Protein AF-A0A7W0NLX3-F1 (afdb_monomer)

Sequence (117 aa):
MTPGEDISASIPSVPQPLEGLVSLATNLRWSWNRRTADLFRELDAGAWARAGHDPMTTLHNVERQRLVELARNQAFVAAVNGASEDLVAYLSGGYPYSPQTGPTVSVAYFSPEFGVT

pLDDT: mean 83.49, std 19.19, range [38.28, 98.62]

Structure (mmCIF, N/CA/C/O backbone):
data_AF-A0A7W0NLX3-F1
#
_entry.id   AF-A0A7W0NLX3-F1
#
loop_
_atom_site.group_PDB
_atom_site.id
_atom_site.type_symbol
_atom_site.label_atom_id
_atom_site.label_alt_id
_atom_site.label_comp_id
_atom_site.label_asym_id
_atom_site.label_entity_id
_atom_site.label_seq_id
_atom_sit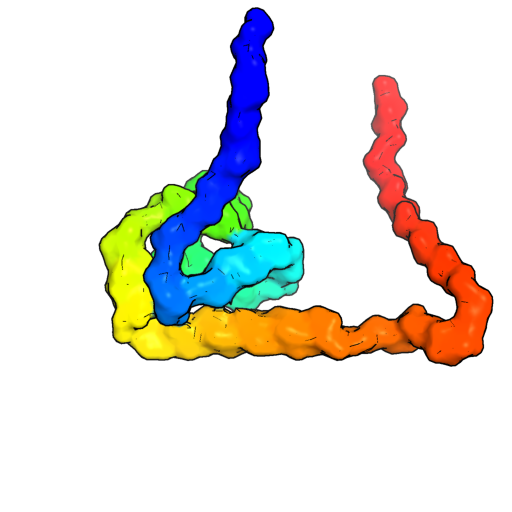e.pdbx_PDB_ins_code
_atom_site.Cartn_x
_atom_site.Cartn_y
_atom_site.Cartn_z
_atom_site.occupancy
_atom_site.B_iso_or_equiv
_atom_site.auth_seq_id
_atom_site.auth_comp_id
_atom_site.auth_asym_id
_atom_site.auth_atom_id
_atom_site.pdbx_PDB_model_num
ATOM 1 N N . MET A 1 1 ? -19.661 33.677 -13.697 1.00 38.28 1 MET A N 1
ATOM 2 C CA . MET A 1 1 ? -18.196 33.548 -13.813 1.00 38.28 1 MET A CA 1
ATOM 3 C C . MET A 1 1 ? -17.661 33.329 -12.406 1.00 38.28 1 MET A C 1
ATOM 5 O O . MET A 1 1 ? -17.294 34.284 -11.739 1.00 38.28 1 MET A O 1
ATOM 9 N N . THR A 1 2 ? -17.777 32.104 -11.892 1.00 40.22 2 THR A N 1
ATOM 10 C CA . THR A 1 2 ? -17.159 31.720 -10.618 1.00 40.22 2 THR A CA 1
ATOM 11 C C . THR A 1 2 ? -15.667 31.509 -10.884 1.00 40.22 2 THR A C 1
ATOM 13 O O . THR A 1 2 ? -15.325 30.780 -11.817 1.00 40.22 2 THR A O 1
ATOM 16 N N . PRO A 1 3 ? -14.772 32.212 -10.174 1.00 50.84 3 PRO A N 1
ATOM 17 C CA . PRO A 1 3 ? -13.342 32.038 -10.354 1.00 50.84 3 PRO A CA 1
ATOM 18 C C . PRO A 1 3 ? -12.925 30.680 -9.785 1.00 50.84 3 PRO A C 1
ATOM 20 O O . PRO A 1 3 ? -13.343 30.335 -8.685 1.00 50.84 3 PRO A O 1
ATOM 23 N N . GLY A 1 4 ? -12.127 29.949 -10.571 1.00 49.72 4 GLY A N 1
ATOM 24 C CA . GLY A 1 4 ? -11.250 28.846 -10.170 1.00 49.72 4 GLY A CA 1
ATOM 25 C C . GLY A 1 4 ? -11.713 28.013 -8.981 1.00 49.72 4 GLY A C 1
ATOM 26 O O . GLY A 1 4 ? -11.303 28.273 -7.855 1.00 49.72 4 GLY A O 1
ATOM 27 N N . GLU A 1 5 ? -12.505 26.979 -9.251 1.00 46.38 5 GLU A N 1
ATOM 28 C CA . GLU A 1 5 ? -12.593 25.836 -8.350 1.00 46.38 5 GLU A CA 1
ATOM 29 C C . GLU A 1 5 ? -11.180 25.249 -8.254 1.00 46.38 5 GLU A C 1
ATOM 31 O O . GLU A 1 5 ? -10.617 24.753 -9.232 1.00 46.38 5 GLU A O 1
ATOM 36 N N . ASP A 1 6 ? -10.565 25.459 -7.099 1.00 47.91 6 ASP A N 1
ATOM 37 C CA . ASP A 1 6 ? -9.234 25.001 -6.748 1.00 47.91 6 ASP A CA 1
ATOM 38 C C . ASP A 1 6 ? -9.245 23.464 -6.797 1.00 47.91 6 ASP A C 1
ATOM 40 O O . ASP A 1 6 ? -9.617 22.798 -5.835 1.00 47.91 6 ASP A O 1
ATOM 44 N N . ILE A 1 7 ? -8.878 22.878 -7.943 1.00 48.50 7 ILE A N 1
ATOM 45 C CA . ILE A 1 7 ? -8.698 21.424 -8.124 1.00 48.50 7 ILE A CA 1
ATOM 46 C C . ILE A 1 7 ? -7.480 20.893 -7.355 1.00 48.50 7 ILE A C 1
ATOM 48 O O . ILE A 1 7 ? -6.903 19.874 -7.737 1.00 48.50 7 ILE A O 1
ATOM 52 N N . SER A 1 8 ? -7.075 21.565 -6.276 1.00 41.47 8 SER A N 1
ATOM 53 C CA . SER A 1 8 ? -6.197 21.011 -5.258 1.00 41.47 8 SER A CA 1
ATOM 54 C C . SER A 1 8 ? -6.884 19.779 -4.675 1.00 41.47 8 SER A C 1
ATOM 56 O O . SER A 1 8 ? -7.568 19.844 -3.656 1.00 41.47 8 SER A O 1
ATOM 58 N N . ALA A 1 9 ? -6.731 18.646 -5.365 1.00 55.25 9 ALA A N 1
ATOM 59 C CA . ALA A 1 9 ? -7.077 17.328 -4.883 1.00 55.25 9 ALA A CA 1
ATOM 60 C C . ALA A 1 9 ? -6.384 17.192 -3.532 1.00 55.25 9 ALA A C 1
ATOM 62 O O . ALA A 1 9 ? -5.164 17.042 -3.455 1.00 55.25 9 ALA A O 1
ATOM 63 N N . SER A 1 10 ? -7.159 17.371 -2.463 1.00 66.38 10 SER A N 1
ATOM 64 C CA . SER A 1 10 ? -6.635 17.339 -1.110 1.00 66.38 10 SER A CA 1
ATOM 65 C C . SER A 1 10 ? -5.986 15.974 -0.925 1.00 66.38 10 SER A C 1
ATOM 67 O O . SER A 1 10 ? -6.654 14.940 -1.039 1.00 66.38 10 SER A O 1
ATOM 69 N N . ILE A 1 11 ? -4.666 15.966 -0.733 1.00 68.38 11 ILE A N 1
ATOM 70 C CA . ILE A 1 11 ? -3.932 14.735 -0.461 1.00 68.38 11 ILE A CA 1
ATOM 71 C C . ILE A 1 11 ? -4.544 14.155 0.819 1.00 68.38 11 ILE A C 1
ATOM 73 O O . ILE A 1 11 ? -4.611 14.868 1.827 1.00 68.38 11 ILE A O 1
ATOM 77 N N . PRO A 1 12 ? -5.038 12.904 0.797 1.00 77.12 12 PRO A N 1
ATOM 78 C CA . PRO A 1 12 ? -5.656 12.313 1.969 1.00 77.12 12 PRO A CA 1
ATOM 79 C C . PRO A 1 12 ? -4.652 12.323 3.123 1.00 77.12 12 PRO A C 1
ATOM 81 O O . PRO A 1 12 ? -3.491 11.947 2.963 1.00 77.12 12 PRO A O 1
ATOM 84 N N . SER A 1 13 ? -5.090 12.788 4.293 1.00 85.19 13 SER A N 1
ATOM 85 C CA . SER A 1 13 ? -4.245 12.812 5.487 1.00 85.19 13 SER A CA 1
ATOM 86 C C . SER A 1 13 ? -4.098 11.386 6.022 1.00 85.19 13 SER A C 1
ATOM 88 O O . SER A 1 13 ? -4.983 10.866 6.705 1.00 85.19 13 SER A O 1
ATOM 90 N N . VAL A 1 14 ? -2.986 10.746 5.661 1.00 92.75 14 VAL A N 1
ATOM 91 C CA . VAL A 1 14 ? -2.618 9.387 6.069 1.00 92.75 14 VAL A CA 1
ATOM 92 C C . VAL A 1 14 ? -1.628 9.461 7.246 1.00 92.75 14 VAL A C 1
ATOM 94 O O . VAL A 1 14 ? -0.761 10.333 7.245 1.00 92.75 14 VAL A O 1
ATOM 97 N N . PRO A 1 15 ? -1.729 8.589 8.271 1.00 95.56 15 PRO A N 1
ATOM 98 C CA . PRO A 1 15 ? -0.751 8.540 9.358 1.00 95.56 15 PRO A CA 1
ATOM 99 C C . PRO A 1 15 ? 0.671 8.260 8.856 1.00 95.56 15 PRO A C 1
ATOM 101 O O . PRO A 1 15 ? 0.843 7.444 7.953 1.00 95.56 15 PRO A O 1
ATOM 104 N N . GLN A 1 16 ? 1.679 8.836 9.522 1.00 95.62 16 GLN A N 1
ATOM 105 C CA . GLN A 1 16 ? 3.093 8.722 9.133 1.00 95.62 16 GLN A CA 1
ATOM 106 C C . GLN A 1 16 ? 3.557 7.286 8.800 1.00 95.62 16 GLN A C 1
ATOM 108 O O . GLN A 1 16 ? 4.179 7.097 7.756 1.00 95.62 16 GLN A O 1
ATOM 113 N N . PRO A 1 17 ? 3.229 6.238 9.593 1.00 97.25 17 PRO A N 1
ATOM 114 C CA . PRO A 1 17 ? 3.652 4.868 9.278 1.00 97.25 17 PRO A CA 1
ATOM 115 C C . PRO A 1 17 ? 3.103 4.310 7.957 1.00 97.25 17 PRO A C 1
ATOM 117 O O . PRO A 1 17 ? 3.583 3.286 7.487 1.00 97.25 17 PRO A O 1
ATOM 120 N N . LEU A 1 18 ? 2.075 4.942 7.386 1.00 97.88 18 LEU A N 1
ATOM 121 C CA . LEU A 1 18 ? 1.396 4.520 6.164 1.00 97.88 18 LEU A CA 1
ATOM 122 C C . LEU A 1 18 ? 1.555 5.527 5.013 1.00 97.88 18 LEU A C 1
ATOM 124 O O . LEU A 1 18 ? 0.901 5.365 3.986 1.00 97.88 18 LEU A O 1
ATOM 128 N N . GLU A 1 19 ? 2.417 6.542 5.139 1.00 95.81 19 GLU A N 1
ATOM 129 C CA . GLU A 1 19 ? 2.631 7.571 4.102 1.00 95.81 19 GLU A CA 1
ATOM 130 C C . GLU A 1 19 ? 2.972 6.981 2.723 1.00 95.81 19 GLU A C 1
ATOM 132 O O . GLU A 1 19 ? 2.567 7.530 1.696 1.00 95.81 19 GLU A O 1
ATOM 137 N N . GLY A 1 20 ? 3.623 5.811 2.685 1.00 96.56 20 GLY A N 1
ATOM 138 C CA . GLY A 1 20 ? 3.912 5.078 1.449 1.00 96.56 20 GLY A CA 1
ATOM 139 C C . GLY A 1 20 ? 2.675 4.759 0.598 1.00 96.56 20 GLY A C 1
ATOM 140 O O . GLY A 1 20 ? 2.782 4.674 -0.625 1.00 96.56 20 GLY A O 1
ATOM 141 N N . LEU A 1 21 ? 1.480 4.667 1.198 1.00 97.75 21 LEU A N 1
ATOM 142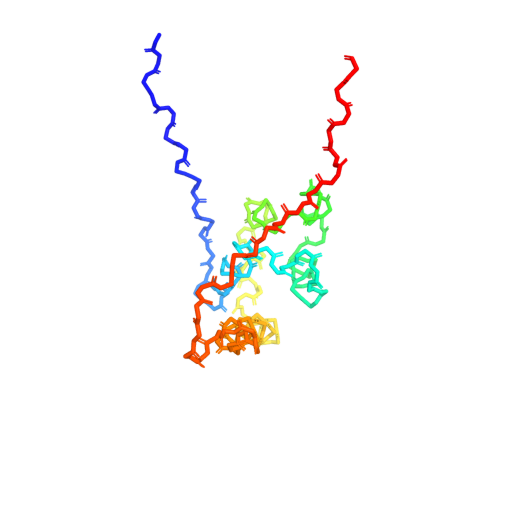 C CA . LEU A 1 21 ? 0.229 4.474 0.457 1.00 97.75 21 LEU A CA 1
ATOM 143 C C . LEU A 1 21 ? -0.046 5.612 -0.534 1.00 97.75 21 LEU A C 1
ATOM 145 O O . LEU A 1 21 ? -0.564 5.346 -1.615 1.00 97.75 21 LEU A O 1
ATOM 149 N N . VAL A 1 22 ? 0.330 6.855 -0.217 1.00 96.50 22 VAL A N 1
ATOM 150 C CA . VAL A 1 22 ? 0.145 7.997 -1.130 1.00 96.50 22 VAL A CA 1
ATOM 151 C C . VAL A 1 22 ? 1.041 7.844 -2.361 1.00 96.50 22 VAL A C 1
ATOM 153 O O . VAL A 1 22 ? 0.580 7.992 -3.494 1.00 96.50 22 VAL A O 1
ATOM 156 N N . SER A 1 23 ? 2.305 7.468 -2.166 1.00 95.00 23 SER A N 1
ATOM 157 C CA . SER A 1 23 ? 3.251 7.211 -3.262 1.00 95.00 23 SER A CA 1
ATOM 158 C C . SER A 1 23 ? 2.806 6.043 -4.146 1.00 95.00 23 SER A C 1
ATOM 160 O O . SER A 1 23 ? 2.896 6.106 -5.370 1.00 95.00 23 SER A O 1
ATOM 162 N N . LEU A 1 24 ? 2.285 4.978 -3.532 1.00 97.50 24 LEU A N 1
ATOM 163 C CA . LEU A 1 24 ? 1.754 3.817 -4.245 1.00 97.50 24 LEU A CA 1
ATOM 164 C C . LEU A 1 24 ? 0.476 4.149 -5.031 1.00 97.50 24 LEU A C 1
ATOM 166 O O . LEU A 1 24 ? 0.324 3.685 -6.158 1.00 97.50 24 LEU A O 1
ATOM 170 N N . ALA A 1 25 ? -0.424 4.961 -4.468 1.00 96.69 25 ALA A N 1
ATOM 171 C CA . ALA A 1 25 ? -1.683 5.345 -5.108 1.00 96.69 25 ALA A CA 1
ATOM 172 C C . ALA A 1 25 ? -1.482 6.300 -6.295 1.00 96.69 25 ALA A C 1
ATOM 174 O O . ALA A 1 25 ? -2.209 6.231 -7.283 1.00 96.69 25 ALA A O 1
ATOM 175 N N . THR A 1 26 ? -0.481 7.177 -6.212 1.00 94.88 26 THR A N 1
ATOM 176 C CA . THR A 1 26 ? -0.187 8.188 -7.242 1.00 94.88 26 THR A CA 1
ATOM 177 C C . THR A 1 26 ? 0.638 7.651 -8.415 1.00 94.88 26 THR A C 1
ATOM 179 O O . THR A 1 26 ? 0.779 8.334 -9.428 1.00 94.88 26 THR A O 1
ATOM 182 N N . ASN A 1 27 ? 1.161 6.423 -8.329 1.00 95.19 27 ASN A N 1
ATOM 183 C CA . ASN A 1 27 ? 1.944 5.811 -9.398 1.00 95.19 27 ASN A CA 1
ATOM 184 C C . ASN A 1 27 ? 1.149 4.741 -10.160 1.00 95.19 27 ASN A C 1
ATOM 186 O O . ASN A 1 27 ? 0.809 3.710 -9.590 1.00 95.19 27 ASN A O 1
ATOM 190 N N . LEU A 1 28 ? 0.953 4.916 -11.473 1.00 93.50 28 LEU A N 1
ATOM 191 C CA . LEU A 1 28 ? 0.130 4.027 -12.315 1.00 93.50 28 LEU A CA 1
ATOM 192 C C . LEU A 1 28 ? 0.533 2.538 -12.279 1.00 93.50 28 LEU A C 1
ATOM 194 O O . LEU A 1 28 ? -0.283 1.678 -12.619 1.00 93.50 28 LEU A O 1
ATOM 198 N N . ARG A 1 29 ? 1.750 2.208 -11.818 1.00 93.94 29 ARG A N 1
ATOM 199 C CA . ARG A 1 29 ? 2.210 0.825 -11.630 1.00 93.94 29 ARG A CA 1
ATOM 200 C C . ARG A 1 29 ? 1.246 -0.027 -10.811 1.00 93.94 29 ARG A C 1
ATOM 202 O O . ARG A 1 29 ? 1.203 -1.235 -11.036 1.00 93.94 29 ARG A O 1
ATOM 209 N N . TRP A 1 30 ? 0.455 0.562 -9.910 1.00 94.44 30 TRP A N 1
ATOM 210 C CA . TRP A 1 30 ? -0.567 -0.168 -9.152 1.00 94.44 30 TRP A CA 1
ATOM 211 C C . TRP A 1 30 ? -1.542 -0.947 -10.052 1.00 94.44 30 TRP A C 1
ATOM 213 O O . TRP A 1 30 ? -1.978 -2.028 -9.668 1.00 94.44 30 TRP A O 1
ATOM 223 N N . SER A 1 31 ? -1.833 -0.455 -11.264 1.00 94.69 31 SER A N 1
ATOM 224 C CA . SER A 1 31 ? -2.811 -1.069 -12.177 1.00 94.69 31 SER A CA 1
ATOM 225 C C . SER A 1 31 ? -2.359 -2.420 -12.745 1.00 94.69 31 SER A C 1
ATOM 227 O O . SER A 1 31 ? -3.193 -3.246 -13.112 1.00 94.69 31 SER A O 1
ATOM 229 N N . TRP A 1 32 ? -1.049 -2.692 -12.752 1.00 94.25 32 TRP A N 1
ATOM 230 C CA . TRP A 1 32 ? -0.482 -3.993 -13.129 1.00 94.25 32 TRP A CA 1
ATOM 231 C C . TRP A 1 32 ? 0.341 -4.654 -12.013 1.00 94.25 32 TRP A C 1
ATOM 233 O O . TRP A 1 32 ? 0.853 -5.761 -12.191 1.00 94.25 32 TRP A O 1
ATOM 243 N N . ASN A 1 33 ? 0.457 -4.026 -10.838 1.00 94.75 33 ASN A N 1
ATOM 244 C CA . ASN A 1 33 ? 1.098 -4.606 -9.663 1.00 94.75 33 ASN A CA 1
ATOM 245 C C . ASN A 1 33 ? 0.049 -5.127 -8.672 1.00 94.75 33 ASN A C 1
ATOM 247 O O . ASN A 1 33 ? -0.520 -4.384 -7.871 1.00 94.75 33 ASN A O 1
ATOM 251 N N . ARG A 1 34 ? -0.147 -6.450 -8.680 1.00 95.00 34 ARG A N 1
ATOM 252 C CA . ARG A 1 34 ? -1.107 -7.122 -7.793 1.00 95.00 34 ARG A CA 1
ATOM 253 C C . ARG A 1 34 ? -0.834 -6.892 -6.307 1.00 95.00 34 ARG A C 1
ATOM 255 O O . ARG A 1 34 ? -1.789 -6.744 -5.559 1.00 95.00 34 ARG A O 1
ATOM 262 N N . ARG A 1 35 ? 0.435 -6.835 -5.880 1.00 94.38 35 ARG A N 1
ATOM 263 C CA . ARG A 1 35 ? 0.776 -6.619 -4.462 1.00 94.38 35 ARG A CA 1
ATOM 264 C C . ARG A 1 35 ? 0.309 -5.245 -3.993 1.00 94.38 35 ARG A C 1
ATOM 266 O O . ARG A 1 35 ? -0.262 -5.138 -2.918 1.00 94.38 35 ARG A O 1
ATOM 273 N N . THR A 1 36 ? 0.506 -4.215 -4.813 1.00 96.69 36 THR A N 1
ATOM 274 C CA . THR A 1 36 ? 0.014 -2.867 -4.518 1.00 96.69 36 THR A CA 1
ATOM 275 C C . THR A 1 36 ? -1.513 -2.835 -4.465 1.00 96.69 36 THR A C 1
ATOM 277 O O . THR A 1 36 ? -2.061 -2.315 -3.501 1.00 96.69 36 THR A O 1
ATOM 280 N N . ALA A 1 37 ? -2.208 -3.439 -5.434 1.00 96.88 37 ALA A N 1
ATOM 281 C CA . ALA A 1 37 ? -3.673 -3.517 -5.415 1.00 96.88 37 ALA A CA 1
ATOM 282 C C . ALA A 1 37 ? -4.215 -4.273 -4.182 1.00 96.88 37 ALA A C 1
ATOM 284 O O . ALA A 1 37 ? -5.196 -3.852 -3.569 1.00 96.88 37 ALA A O 1
ATOM 285 N N . ASP A 1 38 ? -3.553 -5.361 -3.779 1.00 97.69 38 ASP A N 1
ATOM 286 C CA . ASP A 1 38 ? -3.929 -6.139 -2.597 1.00 97.69 38 ASP A CA 1
ATOM 287 C C . ASP A 1 38 ? -3.807 -5.330 -1.296 1.00 97.69 38 ASP A C 1
ATOM 289 O O . ASP A 1 38 ? -4.663 -5.481 -0.426 1.00 97.69 38 ASP A O 1
ATOM 293 N N . LEU A 1 39 ? -2.835 -4.413 -1.186 1.00 98.12 39 LEU A N 1
ATOM 294 C CA . LEU A 1 39 ? -2.723 -3.509 -0.033 1.00 98.12 39 LEU A CA 1
ATOM 295 C C . LEU A 1 39 ? -3.944 -2.594 0.107 1.00 98.12 39 LEU A C 1
ATOM 297 O O . LEU A 1 39 ? -4.459 -2.435 1.211 1.00 98.12 39 LEU A O 1
ATOM 301 N N . PHE A 1 40 ? -4.443 -2.015 -0.991 1.00 98.06 40 PHE A N 1
ATOM 302 C CA . PHE A 1 40 ? -5.637 -1.156 -0.947 1.00 98.06 40 PHE A CA 1
ATOM 303 C C . PHE A 1 40 ? -6.919 -1.949 -0.678 1.00 98.06 40 PHE A C 1
ATOM 305 O O . PHE A 1 40 ? -7.826 -1.455 -0.010 1.00 98.06 40 PHE A O 1
ATOM 312 N N . ARG A 1 41 ? -6.978 -3.209 -1.118 1.00 97.56 41 ARG A N 1
ATOM 313 C CA . ARG A 1 41 ? -8.063 -4.128 -0.756 1.00 97.56 41 ARG A CA 1
ATOM 314 C C . ARG A 1 41 ? -8.020 -4.533 0.723 1.00 97.56 41 ARG A C 1
ATOM 316 O O . ARG A 1 41 ? -9.073 -4.670 1.336 1.00 97.56 41 ARG A O 1
ATOM 323 N N . GLU 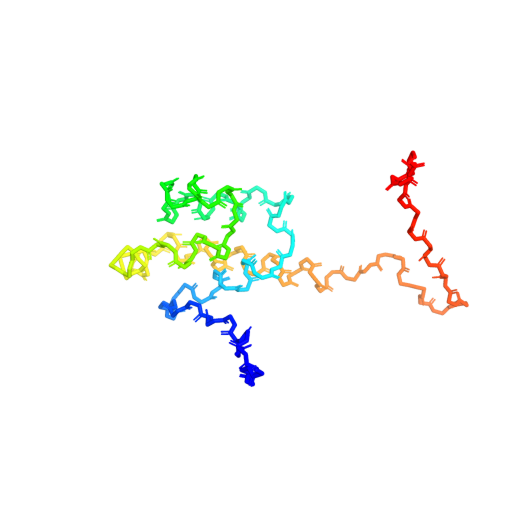A 1 42 ? -6.837 -4.747 1.298 1.00 97.62 42 GLU A N 1
ATOM 324 C CA . GLU A 1 42 ? -6.661 -5.059 2.727 1.00 97.62 42 GLU A CA 1
ATOM 325 C C . GLU A 1 42 ? -6.922 -3.840 3.628 1.00 97.62 42 GLU A C 1
ATOM 327 O O . GLU A 1 42 ? -7.461 -3.976 4.735 1.00 97.62 42 GLU A O 1
ATOM 332 N N . LEU A 1 43 ? -6.586 -2.647 3.128 1.00 97.19 43 LEU A N 1
ATOM 333 C CA . LEU A 1 43 ? -6.864 -1.372 3.776 1.00 97.19 43 LEU A CA 1
ATOM 334 C C . LEU A 1 43 ? -8.352 -1.262 4.129 1.00 97.19 43 LEU A C 1
ATOM 336 O O . LEU A 1 43 ? -8.699 -1.127 5.305 1.00 97.19 43 LEU A O 1
ATOM 340 N N . ASP A 1 44 ? -9.213 -1.390 3.117 1.00 97.56 44 ASP A N 1
ATOM 341 C CA . ASP A 1 44 ? -10.664 -1.484 3.257 1.00 97.56 44 ASP A CA 1
ATOM 342 C C . ASP A 1 44 ? -11.274 -2.074 1.975 1.00 97.56 44 ASP A C 1
ATOM 344 O O . ASP A 1 44 ? -11.399 -1.401 0.950 1.00 97.56 44 ASP A O 1
ATOM 348 N N . ALA A 1 45 ? -11.696 -3.339 2.032 1.00 97.31 45 ALA A N 1
ATOM 349 C CA . ALA A 1 45 ? -12.261 -4.034 0.877 1.00 97.31 45 ALA A CA 1
ATOM 350 C C . ALA A 1 45 ? -13.567 -3.39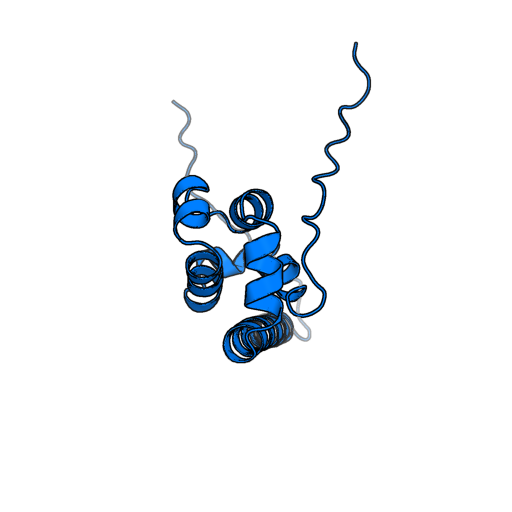4 0.370 1.00 97.31 45 ALA A C 1
ATOM 352 O O . ALA A 1 45 ? -13.870 -3.465 -0.822 1.00 97.31 45 ALA A O 1
ATOM 353 N N . GLY A 1 46 ? -14.343 -2.770 1.260 1.00 97.56 46 GLY A N 1
ATOM 354 C CA . GLY A 1 46 ? -15.586 -2.098 0.906 1.00 97.56 46 GLY A CA 1
ATOM 355 C C . GLY A 1 46 ? -15.326 -0.775 0.194 1.00 97.56 46 GLY A C 1
ATOM 356 O O . GLY A 1 46 ? -15.934 -0.513 -0.844 1.00 97.56 46 GLY A O 1
ATOM 357 N N . ALA A 1 47 ? -14.414 0.045 0.722 1.00 96.75 47 ALA A N 1
ATOM 358 C CA . ALA A 1 47 ? -13.988 1.279 0.067 1.00 96.75 47 ALA A CA 1
ATOM 359 C C . ALA A 1 47 ? -13.325 0.984 -1.285 1.00 96.75 47 ALA A C 1
ATOM 361 O O . ALA A 1 47 ? -13.671 1.631 -2.268 1.00 96.75 47 ALA A O 1
ATOM 362 N N . TRP A 1 48 ? -12.481 -0.050 -1.358 1.00 97.62 48 TRP A N 1
ATOM 363 C CA . TRP A 1 48 ? -11.839 -0.513 -2.590 1.00 97.62 48 TRP A CA 1
ATOM 364 C C . TRP A 1 48 ? -12.847 -0.888 -3.684 1.00 97.62 48 TRP A C 1
ATOM 366 O O . TRP A 1 48 ? -12.732 -0.441 -4.826 1.00 97.62 48 TRP A O 1
ATOM 376 N N . ALA A 1 49 ? -13.876 -1.667 -3.335 1.00 97.56 49 ALA A N 1
ATOM 377 C CA . ALA A 1 49 ? -14.924 -2.050 -4.278 1.00 97.56 49 ALA A CA 1
ATOM 378 C C . ALA A 1 49 ? -15.768 -0.845 -4.731 1.00 97.56 49 ALA A C 1
ATOM 380 O O . ALA A 1 49 ? -16.028 -0.689 -5.923 1.00 97.56 49 ALA A O 1
ATOM 381 N N . ARG A 1 50 ? -16.170 0.039 -3.801 1.00 97.31 50 ARG A N 1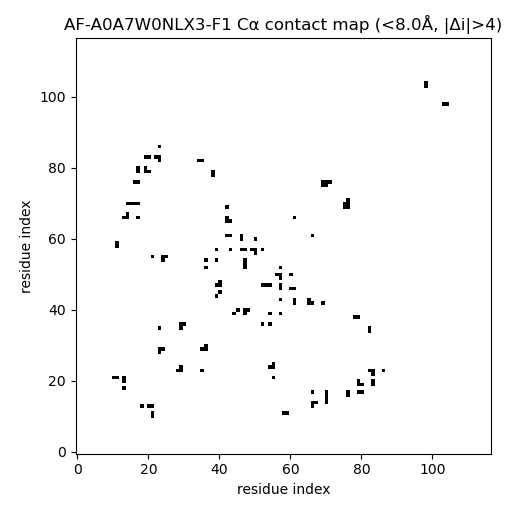
ATOM 382 C CA . ARG A 1 50 ? -16.940 1.259 -4.124 1.00 97.31 50 ARG A CA 1
ATOM 383 C C . ARG A 1 50 ? -16.148 2.253 -4.972 1.00 97.31 50 ARG A C 1
ATOM 385 O O . ARG A 1 50 ? -16.739 2.954 -5.783 1.00 97.31 50 ARG A O 1
ATOM 392 N N . ALA A 1 51 ? -14.831 2.290 -4.797 1.00 96.19 51 ALA A N 1
ATOM 393 C CA . ALA A 1 51 ? -13.910 3.106 -5.577 1.00 96.19 51 ALA A CA 1
ATOM 394 C C . ALA A 1 51 ? -13.651 2.555 -6.989 1.00 96.19 51 ALA A C 1
ATOM 396 O O . ALA A 1 51 ? -12.870 3.144 -7.728 1.00 96.19 51 ALA A O 1
ATOM 397 N N . GLY A 1 52 ? -14.236 1.410 -7.367 1.00 96.25 52 GLY A N 1
ATOM 398 C CA . GLY A 1 52 ? -13.948 0.779 -8.655 1.00 96.25 52 GLY A CA 1
ATOM 399 C C . GLY A 1 52 ? -12.488 0.342 -8.782 1.00 96.25 52 GLY A C 1
ATOM 400 O O . GLY A 1 52 ? -11.951 0.347 -9.885 1.00 96.25 52 GLY A O 1
ATOM 401 N N . HIS A 1 53 ? -11.854 -0.023 -7.662 1.00 96.00 53 HIS A N 1
ATOM 402 C CA . HIS A 1 53 ? -10.438 -0.387 -7.593 1.00 96.00 53 HIS A CA 1
ATOM 403 C C . HIS A 1 53 ? -9.471 0.769 -7.907 1.00 96.00 53 HIS A C 1
ATOM 405 O O . HIS A 1 53 ? -8.350 0.538 -8.360 1.00 96.00 53 HIS A O 1
ATOM 411 N N . ASP A 1 54 ? -9.887 2.012 -7.642 1.00 96.38 54 ASP A N 1
ATOM 412 C CA . ASP A 1 54 ? -9.008 3.180 -7.676 1.00 96.38 54 ASP A CA 1
ATOM 413 C C . ASP A 1 54 ? -8.387 3.449 -6.285 1.00 96.38 54 ASP A C 1
ATOM 415 O O . ASP A 1 54 ? -9.114 3.650 -5.302 1.00 96.38 54 ASP A O 1
ATOM 419 N N . PRO A 1 55 ? -7.048 3.457 -6.152 1.00 96.38 55 PRO A N 1
ATOM 420 C CA . PRO A 1 55 ? -6.386 3.575 -4.854 1.00 96.38 55 PRO A CA 1
ATOM 421 C C . PRO A 1 55 ? -6.506 4.966 -4.222 1.00 96.38 55 PRO A C 1
ATOM 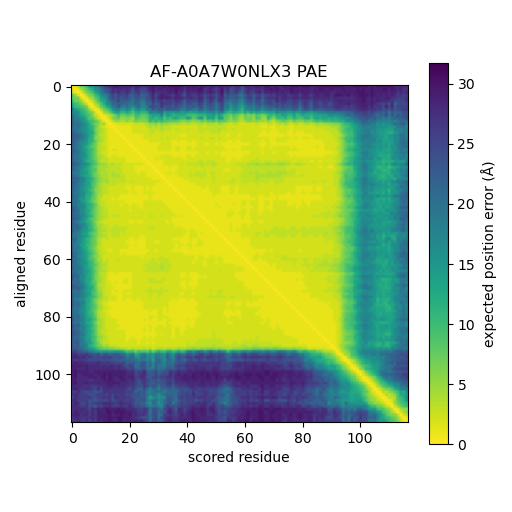423 O O . PRO A 1 55 ? -6.626 5.061 -3.000 1.00 96.38 55 PRO A O 1
ATOM 426 N N . MET A 1 56 ? -6.530 6.043 -5.014 1.00 95.88 56 MET A N 1
ATOM 427 C CA . MET A 1 56 ? -6.691 7.404 -4.484 1.00 95.88 56 MET A CA 1
ATOM 428 C C . MET A 1 56 ? -8.092 7.609 -3.908 1.00 95.88 56 MET A C 1
ATOM 430 O O . MET A 1 56 ? -8.244 8.018 -2.759 1.00 95.88 56 MET A O 1
ATOM 434 N N . THR A 1 57 ? -9.111 7.218 -4.667 1.00 95.69 57 THR A N 1
ATOM 435 C CA . THR A 1 57 ? -10.512 7.223 -4.245 1.00 95.69 57 THR A CA 1
ATOM 436 C C . THR A 1 57 ? -10.718 6.317 -3.035 1.00 95.69 57 THR A C 1
ATOM 438 O O . THR A 1 57 ? -11.495 6.644 -2.140 1.00 95.69 57 THR A O 1
ATOM 441 N N . THR A 1 58 ? -9.996 5.197 -2.948 1.00 96.94 58 THR A N 1
ATOM 442 C CA . THR A 1 58 ? -10.003 4.349 -1.749 1.00 96.94 58 THR A CA 1
ATOM 443 C C . THR A 1 58 ? -9.463 5.107 -0.538 1.00 96.94 58 THR A C 1
ATOM 445 O O . THR A 1 58 ? -10.143 5.158 0.482 1.00 96.94 58 THR A O 1
ATOM 448 N N . LEU A 1 59 ? -8.305 5.769 -0.644 1.00 96.12 59 LEU A N 1
ATOM 449 C CA . LEU A 1 59 ? -7.734 6.561 0.455 1.00 96.12 59 LEU A CA 1
ATOM 450 C C . LEU A 1 59 ? -8.640 7.711 0.911 1.00 96.12 59 LEU A C 1
ATOM 452 O O . LEU A 1 59 ? -8.672 8.017 2.101 1.00 96.12 59 LEU A O 1
ATOM 456 N N . HIS A 1 60 ? -9.389 8.330 -0.004 1.00 94.06 60 HIS A N 1
ATOM 457 C CA . HIS A 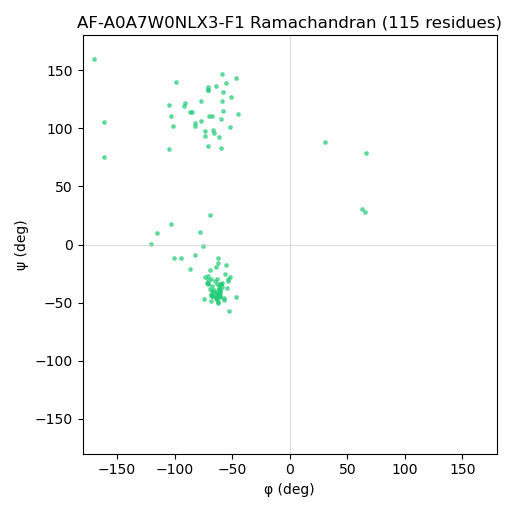1 60 ? -10.369 9.364 0.344 1.00 94.06 60 HIS A CA 1
ATOM 458 C C . HIS A 1 60 ? -11.604 8.817 1.069 1.00 94.06 60 HIS A C 1
ATOM 460 O O . HIS A 1 60 ? -12.217 9.546 1.845 1.00 94.06 60 HIS A O 1
ATOM 466 N N . ASN A 1 61 ? -11.964 7.553 0.834 1.00 94.12 61 ASN A N 1
ATOM 467 C CA . ASN A 1 61 ? -13.181 6.934 1.367 1.00 94.12 61 ASN A CA 1
ATOM 468 C C . ASN A 1 61 ? -12.954 6.033 2.590 1.00 94.12 61 ASN A C 1
ATOM 470 O O . ASN A 1 61 ? -13.928 5.616 3.219 1.00 94.12 61 ASN A O 1
ATOM 474 N N . VAL A 1 62 ? -11.704 5.694 2.913 1.00 95.94 62 VAL A N 1
ATOM 475 C CA . VAL A 1 62 ? -11.366 4.894 4.097 1.00 95.94 62 VAL A CA 1
ATOM 476 C C . VAL A 1 62 ? -11.585 5.721 5.360 1.00 95.94 62 VAL A C 1
ATOM 478 O O . VAL A 1 62 ? -11.163 6.874 5.467 1.00 95.94 62 VAL A O 1
ATOM 481 N N . GLU A 1 63 ? -12.207 5.111 6.367 1.00 94.38 63 GLU A N 1
ATOM 482 C CA . GLU A 1 63 ? -12.392 5.758 7.660 1.00 94.38 63 GLU A CA 1
ATOM 483 C C . GLU A 1 63 ? -11.050 6.040 8.350 1.00 94.38 63 GLU A C 1
ATOM 485 O O . GLU A 1 63 ? -10.171 5.181 8.455 1.00 94.38 63 GLU A O 1
ATOM 490 N N . ARG A 1 64 ? -10.906 7.239 8.926 1.00 93.69 64 ARG A N 1
ATOM 491 C CA . ARG A 1 64 ? -9.680 7.632 9.641 1.00 93.69 64 ARG A CA 1
ATOM 492 C C . ARG A 1 64 ? -9.298 6.644 10.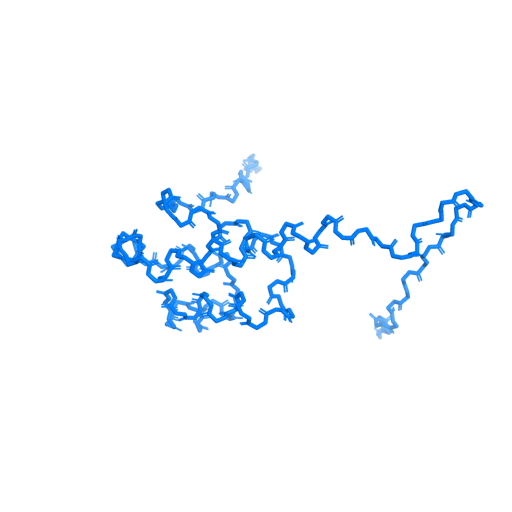746 1.00 93.69 64 ARG A C 1
ATOM 494 O O . ARG A 1 64 ? -8.113 6.392 10.951 1.00 93.69 64 ARG A O 1
ATOM 501 N N . GLN A 1 65 ? -10.277 6.088 11.461 1.00 95.44 65 GLN A N 1
ATOM 502 C CA . GLN A 1 65 ? -10.017 5.116 12.522 1.00 95.44 65 GLN A CA 1
ATOM 503 C C . GLN A 1 65 ? -9.319 3.864 11.976 1.00 95.44 65 GLN A C 1
ATOM 505 O O . GLN A 1 65 ? -8.330 3.421 12.558 1.00 95.44 65 GLN A O 1
ATOM 510 N N . ARG A 1 66 ? -9.754 3.362 10.814 1.00 96.62 66 ARG A N 1
ATOM 511 C CA . ARG A 1 66 ? -9.141 2.211 10.145 1.00 96.62 66 ARG A CA 1
ATOM 512 C C . ARG A 1 66 ? -7.679 2.472 9.780 1.00 96.62 66 ARG A C 1
ATOM 514 O O . ARG A 1 66 ? -6.833 1.609 10.006 1.00 96.62 66 ARG A O 1
ATOM 521 N N . LEU A 1 67 ? -7.360 3.672 9.286 1.00 96.81 67 LEU A N 1
ATOM 522 C CA . LEU A 1 67 ? -5.973 4.080 9.022 1.00 96.81 67 LEU A CA 1
ATOM 523 C C . LEU A 1 67 ? -5.127 4.086 10.300 1.00 96.81 67 LEU A C 1
ATOM 525 O O . LEU A 1 67 ? -3.999 3.602 10.293 1.00 96.81 67 LEU A O 1
ATOM 529 N N . VAL A 1 68 ? -5.662 4.607 11.407 1.00 96.62 68 VAL A N 1
ATOM 530 C CA . VAL A 1 68 ? -4.960 4.639 12.702 1.00 96.62 68 VAL A CA 1
ATOM 531 C C . VAL A 1 68 ? -4.742 3.231 13.264 1.00 96.62 68 VAL A C 1
ATOM 533 O O . VAL A 1 68 ? -3.678 2.953 13.818 1.00 96.62 68 VAL A O 1
ATOM 536 N N . GLU A 1 69 ? -5.718 2.336 13.119 1.00 97.69 69 GLU A N 1
ATOM 537 C CA . GLU A 1 69 ? -5.598 0.927 13.508 1.00 97.69 69 GLU A CA 1
ATOM 538 C C . GLU A 1 69 ? -4.504 0.218 12.705 1.00 97.69 69 GLU A C 1
ATOM 540 O O . GLU A 1 69 ? -3.604 -0.393 13.284 1.00 97.69 69 GLU A O 1
ATOM 545 N N . LEU A 1 70 ? -4.535 0.341 11.376 1.00 98.06 70 LEU A N 1
ATOM 546 C CA . LEU A 1 70 ? -3.546 -0.285 10.500 1.00 98.06 70 LEU A CA 1
ATOM 547 C C . LEU A 1 70 ? -2.153 0.330 10.641 1.00 98.06 70 LEU A C 1
ATOM 549 O O . LEU A 1 70 ? -1.167 -0.393 10.535 1.00 98.06 70 LEU A O 1
ATOM 553 N N . ALA A 1 71 ? -2.048 1.614 10.986 1.00 97.62 71 ALA A N 1
ATOM 554 C CA . ALA A 1 71 ? -0.769 2.250 11.301 1.00 97.62 71 ALA A CA 1
ATOM 555 C C . ALA A 1 71 ? -0.095 1.656 12.552 1.00 97.62 71 ALA A C 1
ATOM 557 O O . ALA A 1 71 ? 1.109 1.818 12.738 1.00 97.62 71 ALA A O 1
ATOM 558 N N . ARG A 1 72 ? -0.851 0.963 13.416 1.00 98.00 72 ARG A N 1
ATOM 559 C CA . ARG A 1 72 ? -0.323 0.220 14.574 1.00 98.00 72 ARG A CA 1
ATOM 560 C C . ARG A 1 72 ? -0.077 -1.260 14.268 1.00 98.00 72 ARG A C 1
ATOM 562 O O . ARG A 1 72 ? 0.569 -1.943 15.061 1.00 98.00 72 ARG A O 1
ATOM 569 N N . ASN A 1 73 ? -0.566 -1.763 13.136 1.00 98.44 73 ASN A N 1
ATOM 570 C CA . ASN A 1 73 ? -0.323 -3.127 12.691 1.00 98.44 73 ASN A CA 1
ATOM 571 C C . ASN A 1 73 ? 1.036 -3.211 11.981 1.00 98.44 73 ASN A C 1
ATOM 573 O O . ASN A 1 73 ? 1.169 -2.848 10.813 1.00 98.44 73 ASN A O 1
ATOM 577 N N . GLN A 1 74 ? 2.043 -3.734 12.682 1.00 98.38 74 GLN A N 1
ATOM 578 C CA . GLN A 1 74 ? 3.414 -3.819 12.167 1.00 98.38 74 GLN A CA 1
ATOM 579 C C . GLN A 1 74 ? 3.531 -4.631 10.871 1.00 98.38 74 GLN A C 1
ATOM 581 O O . GLN A 1 74 ? 4.353 -4.291 10.024 1.00 98.38 74 GLN A O 1
ATOM 586 N N . ALA A 1 75 ? 2.709 -5.670 10.689 1.00 98.31 75 ALA A N 1
ATOM 587 C CA . ALA A 1 75 ? 2.740 -6.481 9.474 1.00 98.31 75 ALA A CA 1
ATOM 588 C C . ALA A 1 75 ? 2.253 -5.680 8.258 1.00 98.31 75 ALA A C 1
ATOM 590 O O . ALA A 1 75 ? 2.891 -5.706 7.207 1.00 98.31 75 ALA A O 1
ATOM 591 N N . PHE A 1 76 ? 1.171 -4.915 8.422 1.00 98.44 76 PHE A N 1
ATOM 592 C CA . PHE A 1 76 ? 0.644 -4.064 7.357 1.00 98.44 76 PHE A CA 1
ATOM 593 C C . PHE A 1 76 ? 1.603 -2.913 7.025 1.00 98.44 76 PHE A C 1
ATOM 595 O O . PHE A 1 76 ? 1.907 -2.680 5.858 1.00 98.44 76 PHE A O 1
ATOM 602 N N . VAL A 1 77 ? 2.156 -2.244 8.044 1.00 98.62 77 VAL A N 1
ATOM 603 C CA . VAL A 1 77 ? 3.173 -1.191 7.862 1.00 98.62 77 VAL A CA 1
ATOM 604 C C . VAL A 1 77 ? 4.389 -1.724 7.099 1.00 98.62 77 VAL A C 1
ATOM 606 O O . VAL A 1 77 ? 4.839 -1.104 6.137 1.00 98.62 77 VAL A O 1
ATOM 609 N N . ALA A 1 78 ? 4.899 -2.901 7.472 1.00 98.50 78 ALA A N 1
ATOM 610 C CA . ALA A 1 78 ? 6.014 -3.528 6.767 1.00 98.50 78 ALA A CA 1
ATOM 611 C C . ALA A 1 78 ? 5.671 -3.852 5.302 1.00 98.50 78 ALA A C 1
ATOM 613 O O . ALA A 1 78 ? 6.511 -3.668 4.423 1.00 98.50 78 ALA A O 1
ATOM 614 N N . ALA A 1 79 ? 4.438 -4.283 5.021 1.00 98.56 79 ALA A N 1
ATOM 615 C CA . ALA A 1 79 ? 3.987 -4.551 3.660 1.00 98.56 79 ALA A CA 1
ATOM 616 C C . ALA A 1 79 ? 3.909 -3.270 2.803 1.00 98.56 79 ALA A C 1
ATOM 618 O O . ALA A 1 79 ? 4.352 -3.278 1.652 1.00 98.56 79 ALA A O 1
ATOM 619 N N . VAL A 1 80 ? 3.426 -2.156 3.368 1.00 98.50 80 VAL A N 1
ATOM 620 C CA . VAL A 1 80 ? 3.419 -0.837 2.703 1.00 98.50 80 VAL A CA 1
ATOM 621 C C . VAL A 1 80 ? 4.841 -0.351 2.416 1.00 98.50 80 VAL A C 1
ATOM 623 O O . VAL A 1 80 ? 5.125 0.095 1.300 1.00 98.50 80 VAL A O 1
ATOM 626 N N . ASN A 1 81 ? 5.748 -0.476 3.387 1.00 98.19 81 ASN A N 1
ATOM 627 C CA . ASN A 1 81 ? 7.149 -0.087 3.217 1.00 98.19 81 ASN A CA 1
ATOM 628 C C . ASN A 1 81 ? 7.833 -0.926 2.136 1.00 98.19 81 ASN A C 1
ATOM 630 O O . ASN A 1 81 ? 8.410 -0.365 1.209 1.00 98.19 81 ASN A O 1
ATOM 634 N N . GLY A 1 82 ? 7.679 -2.252 2.175 1.00 97.88 82 GLY A N 1
ATOM 635 C CA . GLY A 1 82 ? 8.265 -3.142 1.172 1.00 97.88 82 GLY A CA 1
ATOM 636 C C . GLY A 1 82 ? 7.744 -2.876 -0.244 1.00 97.88 82 GLY A C 1
ATOM 637 O O . GLY A 1 82 ? 8.514 -2.899 -1.201 1.00 97.88 82 GLY A O 1
ATOM 638 N N . ALA A 1 83 ? 6.454 -2.563 -0.403 1.00 97.81 83 ALA A N 1
ATOM 639 C CA . ALA A 1 83 ? 5.908 -2.164 -1.701 1.00 97.81 83 ALA A CA 1
ATOM 640 C C . ALA A 1 83 ? 6.452 -0.804 -2.176 1.00 97.81 83 ALA A C 1
ATOM 642 O O . ALA A 1 83 ? 6.678 -0.616 -3.373 1.00 97.81 83 ALA A O 1
ATOM 643 N N . SER A 1 84 ? 6.678 0.133 -1.253 1.00 97.31 84 SER A N 1
ATOM 644 C CA . SER A 1 84 ? 7.260 1.445 -1.558 1.00 97.31 84 SER A CA 1
ATOM 645 C C . SER A 1 84 ? 8.727 1.322 -1.982 1.00 97.31 84 SER A C 1
ATOM 647 O O . SER A 1 84 ? 9.131 1.912 -2.981 1.00 97.31 84 SER A O 1
ATOM 649 N N . GLU A 1 85 ? 9.512 0.503 -1.283 1.00 96.25 85 GLU A N 1
ATOM 650 C CA . GLU A 1 85 ? 10.898 0.182 -1.640 1.00 96.25 85 GLU A CA 1
ATOM 651 C C . GLU A 1 85 ? 10.985 -0.523 -3.000 1.00 96.25 85 GLU A C 1
ATOM 653 O O . GLU A 1 85 ? 11.805 -0.151 -3.838 1.00 96.25 85 GLU A O 1
ATOM 658 N N . ASP A 1 86 ? 10.099 -1.489 -3.264 1.00 95.38 86 ASP A N 1
ATOM 659 C CA . ASP A 1 86 ? 9.990 -2.167 -4.562 1.00 95.38 86 ASP A CA 1
ATOM 660 C C . ASP A 1 86 ? 9.647 -1.189 -5.698 1.00 95.38 86 ASP A C 1
ATOM 662 O O . ASP A 1 86 ? 10.201 -1.287 -6.794 1.00 95.38 86 ASP A O 1
ATOM 666 N N . LEU A 1 87 ? 8.775 -0.205 -5.445 1.00 95.44 87 LEU A N 1
ATOM 667 C CA . LEU A 1 87 ? 8.496 0.864 -6.403 1.00 95.44 87 LEU A CA 1
ATOM 668 C C . LEU A 1 87 ? 9.744 1.719 -6.666 1.00 95.44 87 LEU A C 1
ATOM 670 O O . LEU A 1 87 ? 10.058 1.987 -7.825 1.00 95.44 87 LEU A O 1
ATOM 674 N N . VAL A 1 88 ? 10.470 2.122 -5.621 1.00 94.69 88 VAL A N 1
ATOM 675 C CA . VAL A 1 88 ? 11.713 2.899 -5.764 1.00 94.69 88 VAL A CA 1
ATOM 676 C C . VAL A 1 88 ? 12.753 2.118 -6.565 1.00 94.69 88 VAL A C 1
ATOM 678 O O . VAL A 1 88 ? 13.349 2.668 -7.494 1.00 94.69 88 VAL A O 1
ATOM 681 N N . ALA A 1 89 ? 12.940 0.833 -6.262 1.00 92.25 89 ALA A N 1
ATOM 682 C CA . ALA A 1 89 ? 13.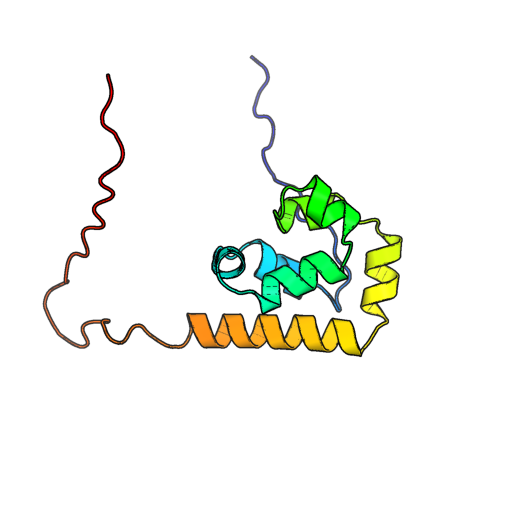851 -0.041 -6.992 1.00 92.25 89 ALA A CA 1
ATOM 683 C C . ALA A 1 89 ? 13.440 -0.182 -8.466 1.00 92.25 89 ALA A C 1
ATOM 685 O O . ALA A 1 89 ? 14.285 -0.058 -9.350 1.00 92.25 89 ALA A O 1
ATOM 686 N N . TYR A 1 90 ? 12.144 -0.365 -8.743 1.00 90.44 90 TYR A N 1
ATOM 687 C CA . TYR A 1 90 ? 11.608 -0.444 -10.103 1.00 90.44 90 TYR A CA 1
ATOM 688 C C . TYR A 1 90 ? 11.869 0.832 -10.913 1.00 90.44 90 TYR A C 1
ATOM 690 O O . TYR A 1 90 ? 12.285 0.753 -12.064 1.00 90.44 90 TYR A O 1
ATOM 698 N N . LEU A 1 91 ? 11.650 2.008 -10.318 1.00 90.12 91 LEU A N 1
ATOM 699 C CA . LEU A 1 91 ? 11.867 3.294 -10.990 1.00 90.12 91 LEU A CA 1
ATOM 700 C C . LEU A 1 91 ? 13.357 3.634 -11.158 1.00 90.12 91 LEU A C 1
ATOM 702 O O . LEU A 1 91 ? 13.720 4.340 -12.096 1.00 90.12 91 LEU A O 1
ATOM 706 N N . SER A 1 92 ? 14.212 3.128 -10.266 1.00 88.75 92 SER A N 1
ATOM 707 C CA . SER A 1 92 ? 15.666 3.351 -10.302 1.00 88.75 92 SER A CA 1
ATOM 708 C C . SER A 1 92 ? 16.405 2.343 -11.192 1.00 88.75 92 SER A C 1
ATOM 710 O O . SER A 1 92 ? 17.524 2.610 -11.632 1.00 88.75 92 SER A O 1
ATOM 712 N N . GLY A 1 93 ? 15.797 1.185 -11.467 1.00 71.56 93 GLY A N 1
ATOM 713 C CA . GLY A 1 93 ? 16.300 0.164 -12.383 1.00 71.56 93 GLY A CA 1
ATOM 714 C C . GLY A 1 93 ? 16.193 0.642 -13.826 1.00 71.56 93 GLY A C 1
ATOM 715 O O . GLY A 1 93 ? 15.202 0.379 -14.499 1.00 71.56 93 GLY A O 1
ATOM 716 N N . GLY A 1 94 ? 17.198 1.397 -14.273 1.00 57.28 94 GLY A N 1
ATOM 717 C CA . GLY A 1 94 ? 17.218 2.077 -15.566 1.00 57.28 94 GLY A CA 1
ATOM 718 C C . GLY A 1 94 ? 16.776 1.209 -16.748 1.00 57.28 94 GLY A C 1
ATOM 719 O O . GLY A 1 94 ? 17.086 0.020 -16.831 1.00 57.28 94 GLY A O 1
ATOM 720 N N . TYR A 1 95 ? 16.069 1.835 -17.693 1.00 55.69 95 TYR A N 1
ATOM 721 C CA . TYR A 1 95 ? 15.677 1.207 -18.951 1.00 55.69 95 TYR A CA 1
ATOM 722 C C . TYR A 1 95 ? 16.906 0.579 -19.634 1.00 55.69 95 TYR A C 1
ATOM 724 O O . TYR A 1 95 ? 17.866 1.305 -19.912 1.00 55.69 95 TYR A O 1
ATOM 732 N N . PRO A 1 96 ? 16.871 -0.714 -20.019 1.00 54.78 96 PRO A N 1
ATOM 733 C CA . PRO A 1 96 ? 17.938 -1.315 -20.827 1.00 54.78 96 PRO A CA 1
ATOM 734 C C . PRO A 1 96 ? 18.065 -0.650 -22.207 1.00 54.78 96 PRO A C 1
ATOM 736 O O . PRO A 1 96 ? 19.039 -0.871 -22.917 1.00 54.78 96 PRO A O 1
ATOM 739 N N . TYR A 1 97 ? 17.083 0.177 -22.578 1.00 52.97 97 TYR A N 1
ATOM 740 C CA . TYR A 1 97 ? 17.037 0.945 -23.813 1.00 52.97 97 TYR A CA 1
ATOM 741 C C . TYR A 1 97 ? 17.366 2.432 -23.622 1.00 52.97 97 TYR A C 1
ATOM 743 O O . TYR A 1 97 ? 17.031 3.244 -24.475 1.00 52.97 97 TYR A O 1
ATOM 751 N N . SER A 1 98 ? 17.995 2.833 -22.513 1.00 50.12 98 SER A N 1
ATOM 752 C CA . SER A 1 98 ? 18.628 4.152 -22.477 1.00 50.12 98 SER A CA 1
ATOM 753 C C . SER A 1 98 ? 19.846 4.083 -23.400 1.00 50.12 98 SER A C 1
ATOM 755 O O . SER A 1 98 ? 20.784 3.362 -23.049 1.00 50.12 98 SER A O 1
ATOM 757 N N . PRO A 1 99 ? 19.871 4.763 -24.567 1.00 51.47 99 PRO A N 1
ATOM 758 C CA . PRO A 1 99 ? 21.042 4.748 -25.426 1.00 51.47 99 PRO A CA 1
ATOM 759 C C . PRO A 1 99 ? 22.172 5.446 -24.673 1.00 51.47 99 PRO A C 1
ATOM 761 O O . PRO A 1 99 ? 22.285 6.669 -24.633 1.00 51.47 99 PRO A O 1
ATOM 764 N N . GLN A 1 100 ? 23.005 4.646 -24.022 1.00 58.06 100 GLN A N 1
ATOM 765 C CA . GLN A 1 100 ? 24.311 5.068 -23.565 1.00 58.06 100 GLN A CA 1
ATOM 766 C C . GLN A 1 100 ? 25.089 5.306 -24.859 1.00 58.06 100 GLN A C 1
ATOM 768 O O . GLN A 1 100 ? 25.505 4.365 -25.525 1.00 58.06 100 GLN A O 1
ATOM 773 N N . THR A 1 101 ? 25.170 6.572 -25.273 1.00 57.97 101 THR A N 1
ATOM 774 C CA . THR A 1 101 ? 25.882 7.054 -26.469 1.00 57.97 101 THR A CA 1
ATOM 775 C C . THR A 1 101 ? 25.313 6.587 -27.826 1.00 57.97 101 THR A C 1
ATOM 777 O O . THR A 1 101 ? 25.860 5.714 -28.487 1.00 57.97 101 THR A O 1
ATOM 780 N N . GLY A 1 102 ? 24.225 7.211 -28.292 1.00 58.28 102 GLY A N 1
ATOM 781 C CA . GLY A 1 102 ? 23.709 7.058 -29.662 1.00 58.28 102 GLY A CA 1
ATOM 782 C C . GLY A 1 102 ? 22.602 8.076 -29.971 1.00 58.28 102 GLY A C 1
ATOM 783 O O . GLY A 1 102 ? 22.040 8.629 -29.024 1.00 58.28 102 GLY A O 1
ATOM 784 N N . PRO A 1 103 ? 22.300 8.380 -31.253 1.00 57.12 103 PRO A N 1
ATOM 785 C CA . PRO A 1 103 ? 21.270 9.357 -31.609 1.00 57.12 103 PRO A CA 1
ATOM 786 C C . PRO A 1 103 ? 19.931 8.990 -30.962 1.00 57.12 103 PRO A C 1
ATOM 788 O O . PRO A 1 103 ? 19.570 7.815 -30.903 1.00 57.12 103 PRO A O 1
ATOM 791 N N . THR A 1 104 ? 19.222 10.004 -30.458 1.00 58.03 104 THR A N 1
ATOM 792 C CA . THR A 1 104 ? 17.938 9.884 -29.759 1.00 58.03 104 THR A CA 1
ATOM 793 C C . THR A 1 104 ? 17.005 8.933 -30.500 1.00 58.03 104 THR A C 1
ATOM 795 O O . THR A 1 104 ? 16.540 9.243 -31.596 1.00 58.03 104 THR A O 1
ATOM 798 N N . VAL A 1 105 ? 16.717 7.774 -29.905 1.00 60.06 105 VAL A N 1
ATOM 799 C CA . VAL A 1 105 ? 15.708 6.871 -30.453 1.00 60.06 105 VAL A CA 1
ATOM 800 C C . VAL A 1 105 ? 14.348 7.452 -30.088 1.00 60.06 105 VAL A C 1
ATOM 802 O O . VAL A 1 105 ? 13.941 7.428 -28.928 1.00 60.06 105 VAL A O 1
ATOM 805 N N . SER A 1 106 ? 13.659 8.030 -31.067 1.00 61.53 106 SER A N 1
ATOM 806 C CA . SER A 1 106 ? 12.277 8.466 -30.897 1.00 61.53 106 SER A CA 1
ATOM 807 C C . SER A 1 106 ? 11.390 7.236 -30.722 1.00 61.53 106 SER A C 1
ATOM 809 O O . SER A 1 106 ? 11.191 6.465 -31.659 1.00 61.53 106 SER A O 1
ATOM 811 N N . VAL A 1 107 ? 10.855 7.042 -29.517 1.00 67.25 107 VAL A N 1
ATOM 812 C CA . VAL A 1 107 ? 9.809 6.047 -29.270 1.00 67.25 107 VAL A CA 1
ATOM 813 C C . VAL A 1 107 ? 8.479 6.682 -29.661 1.00 67.25 107 VAL A C 1
ATOM 815 O O . VAL A 1 107 ? 7.961 7.540 -28.951 1.00 67.25 107 VAL A O 1
ATOM 818 N N . ALA A 1 108 ? 7.938 6.287 -30.810 1.00 69.12 108 ALA A N 1
ATOM 819 C CA . ALA A 1 108 ? 6.558 6.591 -31.160 1.00 69.12 108 ALA A CA 1
ATOM 820 C C . ALA A 1 108 ? 5.659 5.497 -30.572 1.00 69.12 108 ALA A C 1
ATOM 822 O O . ALA A 1 108 ? 5.743 4.335 -30.966 1.00 69.12 108 ALA A O 1
ATOM 823 N N . TYR A 1 109 ? 4.815 5.868 -29.613 1.00 63.47 109 TYR A N 1
ATOM 824 C CA . TYR A 1 109 ? 3.751 5.005 -29.115 1.00 63.47 109 TYR A CA 1
ATOM 825 C C . TYR A 1 109 ? 2.531 5.171 -30.028 1.00 63.47 109 TYR A C 1
ATOM 827 O O . TYR A 1 109 ? 1.964 6.260 -30.111 1.00 63.47 109 TYR A O 1
ATOM 835 N N . PHE A 1 110 ? 2.159 4.114 -30.753 1.00 60.84 110 PHE A N 1
ATOM 836 C CA . PHE A 1 110 ? 0.968 4.096 -31.601 1.00 60.84 110 PHE A CA 1
ATOM 837 C C . PHE A 1 110 ? -0.143 3.308 -30.898 1.00 60.84 110 PHE A C 1
ATOM 839 O O . PHE A 1 110 ? -0.051 2.088 -30.775 1.00 60.84 110 PHE A O 1
ATOM 846 N N . SER A 1 111 ? -1.192 4.004 -30.456 1.00 60.66 111 SER A N 1
ATOM 847 C CA . SER A 1 111 ? -2.460 3.390 -30.046 1.00 60.66 111 SER A CA 1
ATOM 848 C C . SER A 1 111 ? -3.400 3.337 -31.256 1.00 60.66 111 SER A C 1
ATOM 850 O O . SER A 1 111 ? -3.736 4.397 -31.780 1.00 60.66 111 SER A O 1
ATOM 852 N N . PRO A 1 112 ? -3.863 2.162 -31.719 1.00 58.25 112 PRO A N 1
ATOM 853 C CA . PRO A 1 112 ? -4.758 2.062 -32.876 1.00 58.25 112 PRO A CA 1
ATOM 854 C C . PRO A 1 112 ? -6.235 2.406 -32.598 1.00 58.25 112 PRO A C 1
ATOM 856 O O . PRO A 1 112 ? -7.081 2.163 -33.455 1.00 58.25 112 PRO A O 1
ATOM 859 N N . GLU A 1 113 ? -6.599 2.962 -31.446 1.00 64.25 113 GLU A N 1
ATOM 860 C CA . GLU A 1 113 ? -8.008 3.163 -31.086 1.00 64.25 113 GLU A CA 1
ATOM 861 C C . GLU A 1 113 ? -8.465 4.618 -31.208 1.00 64.25 113 GLU A C 1
ATOM 863 O O . GLU A 1 113 ? -8.532 5.301 -30.211 1.00 64.25 113 GLU A O 1
ATOM 868 N N . PHE A 1 114 ? -8.820 5.085 -32.411 1.00 60.12 114 PHE A N 1
ATOM 869 C CA . PHE A 1 114 ? -9.905 6.070 -32.616 1.00 60.12 114 PHE A CA 1
ATOM 870 C C . PHE A 1 114 ? -10.357 6.029 -34.084 1.00 60.12 114 PHE A C 1
ATOM 872 O O . PHE A 1 114 ? -10.052 6.908 -34.889 1.00 60.12 114 PHE A O 1
ATOM 879 N N . GLY A 1 115 ? -11.108 4.986 -34.442 1.00 50.22 115 GLY A N 1
ATOM 880 C CA . GLY A 1 115 ? -12.028 5.065 -35.574 1.00 50.22 115 GLY A CA 1
ATOM 881 C C . GLY A 1 115 ? -13.228 5.912 -35.157 1.00 50.22 115 GLY A C 1
ATOM 882 O O . GLY A 1 115 ? -14.152 5.399 -34.534 1.00 50.22 115 GLY A O 1
ATOM 883 N N . VAL A 1 116 ? -13.187 7.215 -35.436 1.00 49.00 116 VAL A N 1
ATOM 884 C CA . VAL A 1 116 ? -14.359 8.094 -35.303 1.00 49.00 116 VAL A CA 1
ATOM 885 C C . VAL A 1 116 ? -15.334 7.734 -36.430 1.00 49.00 116 VAL A C 1
ATOM 887 O O . VAL A 1 116 ? -14.898 7.557 -37.569 1.00 49.00 116 VAL A O 1
ATOM 890 N N . THR A 1 117 ? -16.619 7.563 -36.105 1.00 46.50 117 THR A N 1
ATOM 891 C CA . THR A 1 117 ? -17.699 7.277 -37.073 1.00 46.50 117 THR A CA 1
ATOM 892 C C . THR A 1 117 ? -18.463 8.546 -37.406 1.00 46.50 117 THR A C 1
ATOM 894 O O . THR A 1 117 ? -18.619 9.377 -36.482 1.00 46.50 117 THR A O 1
#

Radius of gyration: 18.58 Å; Cα contacts (8 Å, |Δi|>4): 79; chains: 1; bounding box: 44×41×52 Å

Foldseek 3Di:
DDPDPPPPPPQQDADPLQVLLSVLLPDPVCVVDPLSLVLLCVLPVVQCVVQVSRSRSSSVPRDPVSRVVLSPVPVSSVSSVVVSVVVVCVVVVDDPPPPPDDPDDDDDDDDPDDPDD

Secondary structure (DSSP, 8-state):
---------------GGGTHHHHHHHSGGGGT-HHHHHHHHHH-HHHHHHTTT-HHHHHHHS-HHHHHHHHH-HHHHHHHHHHHHHHHHHHHS--TTS-TTSS--------------

Solvent-accessible surface area (backbone atoms only — not comparable to full-atom values): 7359 Å² total; per-residue (Å²): 138,83,79,75,83,74,82,70,73,74,75,64,92,61,56,77,69,44,47,44,53,57,62,50,44,75,36,77,64,38,82,81,31,65,71,57,45,48,50,46,37,69,71,36,52,65,35,18,59,76,37,72,72,34,52,55,56,18,58,68,59,49,57,68,65,57,52,58,54,45,54,68,35,65,69,56,30,50,51,42,48,53,53,42,52,52,49,52,51,56,72,65,58,68,65,93,78,59,69,80,85,61,82,85,79,81,83,81,85,82,78,91,83,76,85,81,130

Mean predicted aligned error: 10.69 Å